Protein AF-A0AAU5WZ82-F1 (afdb_monomer_lite)

Foldseek 3Di:
DDACPPVLLCLLVVVDDDVSNVVNVVVCVVDPVSVVVSVVSNVVVVVVVVVDDDDDDPVVVVVVVVVPPDPDDDPPPPPPDPPPDDDDDPDDPPPDDDPPDDDDDDDDDDDDDDDDPDPPPPPDPPVVVVVVPVVVCVVVVPPVVPPPPPPDPPVVCLVVCCVVVVPDDPDDDDPDPDDDDDD

Secondary structure (DSSP, 8-state):
----THHHHHHHHT-S-HHHHHHHHHHHHH-HHHHHHHHHHHHHHHHHHHT---PPPHHHHHHHHHHHS---PPPP-----TT-------PPP--PPP------------------SSS-SSSSSSHHHHHHHHHHHHHHH--TTSS------HHHHHHHHHHHH------------------

Radius of gyration: 34.59 Å; chains: 1; bounding box: 106×54×77 Å

pLDDT: mean 71.93, std 20.06, range [39.41, 98.25]

Structure (mmCIF, N/CA/C/O backbone):
data_AF-A0AAU5WZ82-F1
#
_entry.id   AF-A0AAU5WZ82-F1
#
loop_
_atom_site.group_PDB
_atom_site.id
_atom_site.type_symbol
_atom_site.label_atom_id
_atom_site.label_alt_id
_atom_site.label_comp_id
_atom_site.label_asym_id
_atom_site.label_entity_id
_atom_site.label_seq_id
_atom_site.pdbx_PDB_ins_code
_atom_site.Cartn_x
_atom_site.Cartn_y
_atom_site.Cartn_z
_atom_site.occupancy
_atom_site.B_iso_or_equiv
_atom_site.auth_seq_id
_atom_site.auth_comp_id
_atom_site.auth_asym_id
_atom_site.auth_atom_id
_atom_site.pdbx_PDB_model_num
ATOM 1 N N . MET A 1 1 ? 20.098 0.363 -13.722 1.00 62.53 1 MET A N 1
ATOM 2 C CA . MET A 1 1 ? 18.626 0.329 -13.593 1.00 62.53 1 MET A CA 1
ATOM 3 C C . MET A 1 1 ? 18.315 0.494 -12.116 1.00 62.53 1 MET A C 1
ATOM 5 O O . MET A 1 1 ? 18.731 -0.357 -11.345 1.00 62.53 1 MET A O 1
ATOM 9 N N . SER A 1 2 ? 17.729 1.615 -11.702 1.00 85.94 2 SER A N 1
ATOM 10 C CA . SER A 1 2 ? 17.317 1.821 -10.308 1.00 85.94 2 SER A CA 1
ATOM 11 C C . SER A 1 2 ? 16.077 0.977 -9.992 1.00 85.94 2 SER A C 1
ATOM 13 O O . SER A 1 2 ? 15.200 0.826 -10.843 1.00 85.94 2 SER A O 1
ATOM 15 N N . HIS A 1 3 ? 16.022 0.410 -8.786 1.00 94.44 3 HIS A N 1
ATOM 16 C CA . HIS A 1 3 ? 14.851 -0.309 -8.277 1.00 94.44 3 HIS A CA 1
ATOM 17 C C . HIS A 1 3 ? 13.704 0.657 -7.939 1.00 94.44 3 HIS A C 1
ATOM 19 O O . HIS A 1 3 ? 13.922 1.858 -7.773 1.00 94.44 3 HIS A O 1
ATOM 25 N N . LEU A 1 4 ? 12.480 0.129 -7.828 1.00 92.94 4 LEU A N 1
ATOM 26 C CA . LEU A 1 4 ? 11.261 0.926 -7.623 1.00 92.94 4 LEU A CA 1
ATOM 27 C C . LEU A 1 4 ? 11.182 1.620 -6.250 1.00 92.94 4 LEU A C 1
ATOM 29 O O . LEU A 1 4 ? 10.545 2.669 -6.152 1.00 92.94 4 LEU A O 1
ATOM 33 N N . GLY A 1 5 ? 11.818 1.077 -5.206 1.00 91.62 5 GLY A N 1
ATOM 34 C CA . GLY A 1 5 ? 11.824 1.682 -3.868 1.00 91.62 5 GLY A CA 1
ATOM 35 C C . GLY A 1 5 ? 10.408 1.951 -3.338 1.00 91.62 5 GLY A C 1
ATOM 36 O O . GLY A 1 5 ? 9.559 1.064 -3.360 1.00 91.62 5 GLY A O 1
ATOM 37 N N . GLU A 1 6 ? 10.126 3.186 -2.912 1.00 91.19 6 GLU A N 1
ATOM 38 C CA . GLU A 1 6 ? 8.816 3.602 -2.371 1.00 91.19 6 GLU A CA 1
ATOM 39 C C . GLU A 1 6 ? 7.648 3.412 -3.356 1.00 91.19 6 GLU A C 1
ATOM 41 O O . GLU A 1 6 ? 6.530 3.095 -2.940 1.00 91.19 6 GLU A O 1
ATOM 46 N N . ARG A 1 7 ? 7.902 3.509 -4.671 1.00 94.94 7 ARG A N 1
ATOM 47 C CA . ARG A 1 7 ? 6.877 3.270 -5.705 1.00 94.94 7 ARG A CA 1
ATOM 48 C C . ARG A 1 7 ? 6.363 1.832 -5.693 1.00 94.94 7 ARG A C 1
ATOM 50 O O . ARG A 1 7 ? 5.250 1.580 -6.144 1.00 94.94 7 ARG A O 1
ATOM 57 N N . LEU A 1 8 ? 7.147 0.886 -5.171 1.00 96.94 8 LEU A N 1
ATOM 58 C CA . LEU A 1 8 ? 6.735 -0.509 -5.049 1.00 96.94 8 LEU A CA 1
ATOM 59 C C . LEU A 1 8 ? 5.607 -0.679 -4.025 1.00 96.94 8 LEU A C 1
ATOM 61 O O . LEU A 1 8 ? 4.649 -1.405 -4.282 1.00 96.94 8 LEU A O 1
ATOM 65 N N . THR A 1 9 ? 5.688 0.016 -2.890 1.00 97.00 9 THR A N 1
ATOM 66 C CA . THR A 1 9 ? 4.636 -0.009 -1.866 1.00 97.00 9 THR A CA 1
ATOM 67 C C . THR A 1 9 ? 3.357 0.624 -2.405 1.00 97.00 9 THR A C 1
ATOM 69 O O . THR A 1 9 ? 2.301 0.001 -2.339 1.00 97.00 9 THR A O 1
ATOM 72 N N . ALA A 1 10 ? 3.462 1.784 -3.064 1.00 97.00 10 ALA A N 1
ATOM 73 C CA . ALA A 1 10 ? 2.322 2.425 -3.722 1.00 97.00 10 ALA A CA 1
ATOM 74 C C . ALA A 1 10 ? 1.677 1.522 -4.795 1.00 97.00 10 ALA A C 1
ATOM 76 O O . ALA A 1 10 ? 0.451 1.476 -4.915 1.00 97.00 10 ALA A O 1
ATOM 77 N N . LEU A 1 11 ? 2.476 0.742 -5.538 1.00 97.44 11 LEU A N 1
ATOM 78 C CA . LEU A 1 11 ? 1.967 -0.256 -6.485 1.00 97.44 11 LEU A CA 1
ATOM 79 C C . LEU A 1 11 ? 1.172 -1.365 -5.780 1.00 97.44 11 LEU A C 1
ATOM 81 O O . LEU A 1 11 ? 0.116 -1.765 -6.265 1.00 97.44 11 LEU A O 1
ATOM 85 N N . VAL A 1 12 ? 1.675 -1.881 -4.654 1.00 97.62 12 VAL A N 1
ATOM 86 C CA . VAL A 1 12 ? 0.995 -2.918 -3.854 1.00 97.62 12 VAL A CA 1
ATOM 87 C C . VAL A 1 12 ? -0.280 -2.375 -3.201 1.00 97.62 12 VAL A C 1
ATOM 89 O O . VAL A 1 12 ? -1.248 -3.123 -3.003 1.00 97.62 12 VAL A O 1
ATOM 92 N N . ASP A 1 13 ? -0.305 -1.078 -2.903 1.00 96.00 13 ASP A N 1
ATOM 93 C CA . ASP A 1 13 ? -1.470 -0.395 -2.358 1.00 96.00 13 ASP A CA 1
ATOM 94 C C . ASP A 1 13 ? -2.523 0.003 -3.383 1.00 96.00 13 ASP A C 1
ATOM 96 O O . ASP A 1 13 ? -3.702 0.024 -3.041 1.00 96.00 13 ASP A O 1
ATOM 100 N N . GLY A 1 14 ? -2.140 0.091 -4.657 1.00 96.69 14 GLY A N 1
ATOM 101 C CA . GLY A 1 14 ? -3.034 0.488 -5.744 1.00 96.69 14 GLY A CA 1
ATOM 102 C C . GLY A 1 14 ? -3.100 2.003 -5.937 1.00 96.69 14 GLY A C 1
ATOM 103 O O . GLY A 1 14 ? -3.885 2.470 -6.756 1.00 96.69 14 GLY A O 1
ATOM 104 N N . GLU A 1 15 ? -2.234 2.743 -5.245 1.00 97.31 15 GLU A N 1
ATOM 105 C CA . GLU A 1 15 ? -2.190 4.209 -5.209 1.00 97.31 15 GLU A CA 1
ATOM 106 C C . GLU A 1 15 ? -1.453 4.819 -6.413 1.00 97.31 15 GLU A C 1
ATOM 108 O O . GLU A 1 15 ? -1.461 6.031 -6.610 1.00 97.31 15 GLU A O 1
ATOM 113 N N . LEU A 1 16 ? -0.813 3.993 -7.250 1.00 97.31 16 LEU A N 1
ATOM 114 C CA . LEU A 1 16 ? -0.223 4.469 -8.502 1.00 97.31 16 LEU A CA 1
ATOM 115 C C . LEU A 1 16 ? -1.300 4.762 -9.550 1.00 97.31 16 LEU A C 1
ATOM 117 O O . LEU A 1 16 ? -2.175 3.922 -9.802 1.00 97.31 16 LEU A O 1
ATOM 121 N N . GLY A 1 17 ? -1.158 5.904 -10.229 1.00 96.69 17 GLY A N 1
ATOM 122 C CA . GLY A 1 17 ? -1.910 6.234 -11.441 1.00 96.69 17 GLY A CA 1
ATOM 123 C C . GLY A 1 17 ? -1.619 5.265 -12.595 1.00 96.69 17 GLY A C 1
ATOM 124 O O . GLY A 1 17 ? -0.669 4.484 -12.538 1.00 96.69 17 GLY A O 1
ATOM 125 N N . HIS A 1 18 ? -2.436 5.309 -13.651 1.00 97.50 18 HIS A N 1
ATOM 126 C CA . HIS A 1 18 ? -2.412 4.317 -14.736 1.00 97.50 18 HIS A CA 1
ATOM 127 C C . HIS A 1 18 ? -1.038 4.201 -15.422 1.00 97.50 18 HIS A C 1
ATOM 129 O O . HIS A 1 18 ? -0.415 3.144 -15.368 1.00 97.50 18 HIS A O 1
ATOM 135 N N . ASP A 1 19 ? -0.495 5.307 -15.937 1.00 97.38 19 ASP A N 1
ATOM 136 C CA . ASP A 1 19 ? 0.783 5.288 -16.661 1.00 97.38 19 ASP A CA 1
ATOM 137 C C . ASP A 1 19 ? 1.971 4.867 -15.782 1.00 97.38 19 ASP A C 1
ATOM 139 O O . ASP A 1 19 ? 2.933 4.251 -16.243 1.00 97.38 19 ASP A O 1
ATOM 143 N N . GLU A 1 20 ? 1.953 5.240 -14.499 1.00 96.62 20 GLU A N 1
ATOM 144 C CA . GLU A 1 20 ? 3.017 4.865 -13.567 1.00 96.62 20 GLU A CA 1
ATOM 145 C C . GLU A 1 20 ? 2.931 3.390 -13.188 1.00 96.62 20 GLU A C 1
ATOM 147 O O . GLU A 1 20 ? 3.959 2.715 -13.106 1.00 96.62 20 GLU A O 1
ATOM 152 N N . ARG A 1 21 ? 1.710 2.876 -13.029 1.00 97.94 21 ARG A N 1
ATOM 153 C CA . ARG A 1 21 ? 1.451 1.458 -12.811 1.00 97.94 21 ARG A CA 1
ATOM 154 C C . ARG A 1 21 ? 1.976 0.627 -13.974 1.00 97.94 21 ARG A C 1
ATOM 156 O O . ARG A 1 21 ? 2.688 -0.340 -13.721 1.00 97.94 21 ARG A O 1
ATOM 163 N N . ASP A 1 22 ? 1.723 1.028 -15.215 1.00 98.00 22 ASP A N 1
ATOM 164 C CA . ASP A 1 22 ? 2.199 0.299 -16.395 1.00 98.00 22 ASP A CA 1
ATOM 165 C C . ASP A 1 22 ? 3.730 0.268 -16.468 1.00 98.00 22 ASP A C 1
ATOM 167 O O . ASP A 1 22 ? 4.331 -0.792 -16.666 1.00 98.00 22 ASP A O 1
ATOM 171 N N . ARG A 1 23 ? 4.389 1.403 -16.198 1.00 96.44 23 ARG A N 1
ATOM 172 C CA . ARG A 1 23 ? 5.858 1.463 -16.099 1.00 96.44 23 ARG A CA 1
ATOM 173 C C . ARG A 1 23 ? 6.402 0.576 -14.976 1.00 96.44 23 ARG A C 1
ATOM 175 O O . ARG A 1 23 ? 7.416 -0.097 -15.163 1.00 96.44 23 ARG A O 1
ATOM 182 N N . ALA A 1 24 ? 5.746 0.559 -13.817 1.00 96.94 24 ALA A N 1
ATOM 183 C CA . ALA A 1 24 ? 6.156 -0.272 -12.689 1.00 96.94 24 ALA A CA 1
ATOM 184 C C . ALA A 1 24 ? 5.965 -1.769 -12.985 1.00 96.94 24 ALA A C 1
ATOM 186 O O . ALA A 1 24 ? 6.847 -2.571 -12.682 1.00 96.94 24 ALA A O 1
ATOM 187 N N . LEU A 1 25 ? 4.864 -2.151 -13.638 1.00 97.00 25 LEU A N 1
ATOM 188 C CA . LEU A 1 25 ? 4.611 -3.525 -14.076 1.00 97.00 25 LEU A CA 1
ATOM 189 C C . LEU A 1 25 ? 5.629 -3.985 -15.126 1.00 97.00 25 LEU A C 1
ATOM 191 O O . LEU A 1 25 ? 6.159 -5.091 -15.009 1.00 97.00 25 LEU A O 1
ATOM 195 N N . ALA A 1 26 ? 5.979 -3.129 -16.090 1.00 97.25 26 ALA A N 1
ATOM 196 C CA . ALA A 1 26 ? 7.043 -3.411 -17.052 1.00 97.25 26 ALA A CA 1
ATOM 197 C C . ALA A 1 26 ? 8.398 -3.639 -16.355 1.00 97.25 26 ALA A C 1
ATOM 199 O O . ALA A 1 26 ? 9.134 -4.562 -16.703 1.00 97.25 26 ALA A O 1
ATOM 200 N N . HIS A 1 27 ? 8.711 -2.860 -15.313 1.00 97.25 27 HIS A N 1
ATOM 201 C CA . HIS A 1 27 ? 9.912 -3.081 -14.507 1.00 97.25 27 HIS A CA 1
ATOM 202 C C . HIS A 1 27 ? 9.871 -4.416 -13.743 1.00 97.25 27 HIS A C 1
ATOM 204 O O . HIS A 1 27 ? 10.866 -5.136 -13.730 1.00 97.25 27 HIS A O 1
ATOM 210 N N . LEU A 1 28 ? 8.732 -4.792 -13.146 1.00 97.38 28 LEU A N 1
ATOM 211 C CA . LEU A 1 28 ? 8.571 -6.085 -12.459 1.00 97.38 28 LEU A CA 1
ATOM 212 C C . LEU A 1 28 ? 8.719 -7.291 -13.395 1.00 97.38 28 LEU A C 1
ATOM 214 O O . LEU A 1 28 ? 9.151 -8.366 -12.965 1.00 97.38 28 LEU A O 1
ATOM 218 N N . ALA A 1 29 ? 8.375 -7.130 -14.673 1.00 97.38 29 ALA A N 1
ATOM 219 C CA . ALA A 1 29 ? 8.613 -8.157 -15.680 1.00 97.38 29 ALA A CA 1
ATOM 220 C C . ALA A 1 29 ? 10.118 -8.377 -15.927 1.00 97.38 29 ALA A C 1
ATOM 222 O O . ALA A 1 29 ? 10.532 -9.513 -16.146 1.00 97.38 29 ALA A O 1
ATOM 223 N N . ALA A 1 30 ? 10.932 -7.322 -15.818 1.00 97.06 30 ALA A N 1
ATOM 224 C CA . ALA A 1 30 ? 12.369 -7.355 -16.096 1.00 97.06 30 ALA A CA 1
ATOM 225 C C . ALA A 1 30 ? 13.276 -7.503 -14.854 1.00 97.06 30 ALA A C 1
ATOM 227 O O . ALA A 1 30 ? 14.465 -7.775 -15.011 1.00 97.06 30 ALA A O 1
ATOM 228 N N . CYS A 1 31 ? 12.766 -7.301 -13.633 1.00 97.75 31 CYS A N 1
ATOM 229 C CA . CYS A 1 31 ? 13.568 -7.289 -12.406 1.00 97.75 31 CYS A CA 1
ATOM 230 C C . CYS A 1 31 ? 13.055 -8.277 -11.345 1.00 97.75 31 CYS A C 1
ATOM 232 O O . CYS A 1 31 ? 12.027 -8.041 -10.705 1.00 97.75 31 CYS A O 1
ATOM 234 N N . ASP A 1 32 ? 13.823 -9.341 -11.092 1.00 97.75 32 ASP A N 1
ATOM 235 C CA . ASP A 1 32 ? 13.470 -10.376 -10.109 1.00 97.75 32 ASP A CA 1
ATOM 236 C C . ASP A 1 32 ? 13.534 -9.886 -8.654 1.00 97.75 32 ASP A C 1
ATOM 238 O O . ASP A 1 32 ? 12.733 -10.319 -7.827 1.00 97.75 32 ASP A O 1
ATOM 242 N N . LEU A 1 33 ? 14.430 -8.944 -8.335 1.00 96.56 33 LEU A N 1
ATOM 243 C CA . LEU A 1 33 ? 14.528 -8.367 -6.988 1.00 96.56 33 LEU A CA 1
ATOM 244 C C . LEU A 1 33 ? 13.249 -7.608 -6.618 1.00 96.56 33 LEU A C 1
ATOM 246 O O . LEU A 1 33 ? 12.627 -7.902 -5.599 1.00 96.56 33 LEU A O 1
ATOM 250 N N . CYS A 1 34 ? 12.790 -6.703 -7.488 1.00 97.62 34 CYS A N 1
ATOM 251 C CA . CYS A 1 34 ? 11.541 -5.979 -7.251 1.00 97.62 34 CYS A CA 1
ATOM 252 C C . CYS A 1 34 ? 10.318 -6.906 -7.268 1.00 97.62 34 CYS A C 1
ATOM 254 O O . CYS A 1 34 ? 9.335 -6.631 -6.582 1.00 97.62 34 CYS A O 1
ATOM 256 N N . ARG A 1 35 ? 10.365 -8.020 -8.013 1.00 97.62 35 ARG A N 1
ATOM 257 C CA . ARG A 1 35 ? 9.313 -9.044 -7.979 1.00 97.62 35 ARG A CA 1
ATOM 258 C C . ARG A 1 35 ? 9.251 -9.742 -6.623 1.00 97.62 35 ARG A C 1
ATOM 260 O O . ARG A 1 35 ? 8.177 -9.804 -6.032 1.00 97.62 35 ARG A O 1
ATOM 267 N N . ALA A 1 36 ? 10.393 -10.196 -6.110 1.00 97.88 36 ALA A N 1
ATOM 268 C CA . ALA A 1 36 ? 10.479 -10.833 -4.800 1.00 97.88 36 ALA A CA 1
ATOM 269 C C . ALA A 1 36 ? 10.002 -9.894 -3.678 1.00 97.88 36 ALA A C 1
ATOM 271 O O . ALA A 1 36 ? 9.229 -10.302 -2.808 1.00 97.88 36 ALA A O 1
ATOM 272 N N . GLU A 1 37 ? 10.396 -8.620 -3.729 1.00 97.50 37 GLU A N 1
ATOM 273 C CA . GLU A 1 37 ? 9.926 -7.593 -2.793 1.00 97.50 37 GLU A CA 1
ATOM 274 C C . GLU A 1 37 ? 8.408 -7.363 -2.900 1.00 97.50 37 GLU A C 1
ATOM 276 O O . GLU A 1 37 ? 7.715 -7.342 -1.879 1.00 97.50 37 GLU A O 1
ATOM 281 N N . ALA A 1 38 ? 7.858 -7.255 -4.118 1.00 97.94 38 ALA A N 1
ATOM 282 C CA . ALA A 1 38 ? 6.418 -7.093 -4.331 1.00 97.94 38 ALA A CA 1
ATOM 283 C C . ALA A 1 38 ? 5.624 -8.266 -3.745 1.00 97.94 38 ALA A C 1
ATOM 285 O O . ALA A 1 38 ? 4.578 -8.073 -3.123 1.00 97.94 38 ALA A O 1
ATOM 286 N N . ASP A 1 39 ? 6.117 -9.489 -3.924 1.00 98.25 39 ASP A N 1
ATOM 287 C CA . ASP A 1 39 ? 5.458 -10.692 -3.427 1.00 98.25 39 ASP A CA 1
ATOM 288 C C . ASP A 1 39 ? 5.507 -10.779 -1.898 1.00 98.25 39 ASP A C 1
ATOM 290 O O . ASP A 1 39 ? 4.499 -11.139 -1.276 1.00 98.25 39 ASP A O 1
ATOM 294 N N . ALA A 1 40 ? 6.616 -10.356 -1.281 1.00 97.88 40 ALA A N 1
ATOM 295 C CA . ALA A 1 40 ? 6.729 -10.219 0.169 1.00 97.88 40 ALA A CA 1
ATOM 296 C C . ALA A 1 40 ? 5.723 -9.194 0.726 1.00 97.88 40 ALA A C 1
ATOM 298 O O . ALA A 1 40 ? 4.992 -9.495 1.676 1.00 97.88 40 ALA A O 1
ATOM 299 N N . LEU A 1 41 ? 5.613 -8.019 0.098 1.00 97.75 41 LEU A N 1
ATOM 300 C CA . LEU A 1 41 ? 4.658 -6.977 0.488 1.00 97.75 41 LEU A CA 1
ATOM 301 C C . LEU A 1 41 ? 3.202 -7.436 0.318 1.00 97.75 41 LEU A C 1
ATOM 303 O O . LEU A 1 41 ? 2.382 -7.260 1.220 1.00 97.75 41 LEU A O 1
ATOM 307 N N . ARG A 1 42 ? 2.868 -8.102 -0.794 1.00 97.75 42 ARG A N 1
ATOM 308 C CA . ARG A 1 42 ? 1.527 -8.674 -1.016 1.00 97.75 42 ARG A CA 1
ATOM 309 C C . ARG A 1 42 ? 1.194 -9.756 0.007 1.00 97.75 42 ARG A C 1
ATOM 311 O O . ARG A 1 42 ? 0.056 -9.826 0.469 1.00 97.75 42 ARG A O 1
ATOM 318 N N . ALA A 1 43 ? 2.157 -10.603 0.373 1.00 98.06 43 ALA A N 1
ATOM 319 C CA . ALA A 1 43 ? 1.970 -11.608 1.414 1.00 98.06 43 ALA A CA 1
ATOM 320 C C . ALA A 1 43 ? 1.705 -10.965 2.781 1.00 98.06 43 ALA A C 1
ATOM 322 O O . ALA A 1 43 ? 0.791 -11.396 3.486 1.00 98.06 43 ALA A O 1
ATOM 323 N N . LEU A 1 44 ? 2.443 -9.906 3.126 1.00 97.44 44 LEU A N 1
ATOM 324 C CA . LEU A 1 44 ? 2.199 -9.127 4.337 1.00 97.44 44 LEU A CA 1
ATOM 325 C C . LEU A 1 44 ? 0.800 -8.497 4.323 1.00 97.44 44 LEU A C 1
ATOM 327 O O . LEU A 1 44 ? 0.039 -8.690 5.268 1.00 97.44 44 LEU A O 1
ATOM 331 N N . LYS A 1 45 ? 0.416 -7.834 3.227 1.00 96.38 45 LYS A N 1
ATOM 332 C CA . LYS A 1 45 ? -0.916 -7.235 3.064 1.00 96.38 45 LYS A CA 1
ATOM 333 C C . LYS A 1 45 ? -2.038 -8.262 3.222 1.00 96.38 45 LYS A C 1
ATOM 335 O O . LYS A 1 45 ? -3.024 -7.989 3.902 1.00 96.38 45 LYS A O 1
ATOM 340 N N . ARG A 1 46 ? -1.882 -9.466 2.655 1.00 96.69 46 ARG A N 1
ATOM 341 C CA . ARG A 1 46 ? -2.839 -10.572 2.841 1.00 96.69 46 ARG A CA 1
ATOM 342 C C . ARG A 1 46 ? -2.937 -11.013 4.300 1.00 96.69 46 ARG A C 1
ATOM 344 O O . ARG A 1 46 ? -4.046 -11.196 4.784 1.00 96.69 46 ARG A O 1
ATOM 351 N N . ARG A 1 47 ? -1.809 -11.153 5.005 1.00 97.06 47 ARG A N 1
ATOM 352 C CA . ARG A 1 47 ? -1.802 -11.505 6.437 1.00 97.06 47 ARG A CA 1
ATOM 353 C C . ARG A 1 47 ? -2.506 -10.449 7.279 1.00 97.06 47 ARG A C 1
ATOM 355 O O . ARG A 1 47 ? -3.310 -10.812 8.123 1.00 97.06 47 ARG A O 1
ATOM 362 N N . LEU A 1 48 ? -2.242 -9.169 7.015 1.00 95.00 48 LEU A N 1
ATOM 363 C CA . LEU A 1 48 ? -2.891 -8.074 7.733 1.00 95.00 48 LEU A CA 1
ATOM 364 C C . LEU A 1 48 ? -4.406 -8.086 7.520 1.00 95.00 48 LEU A C 1
ATOM 366 O O . LEU A 1 48 ? -5.155 -8.011 8.485 1.00 95.00 48 LEU A O 1
ATOM 370 N N . ARG A 1 49 ? -4.856 -8.274 6.274 1.00 94.00 49 ARG A N 1
ATOM 371 C CA . ARG A 1 49 ? -6.287 -8.415 5.962 1.00 94.00 49 ARG A CA 1
ATOM 372 C C . ARG A 1 49 ? -6.921 -9.646 6.609 1.00 94.00 49 ARG A C 1
ATOM 374 O O . ARG A 1 49 ? -8.080 -9.595 6.99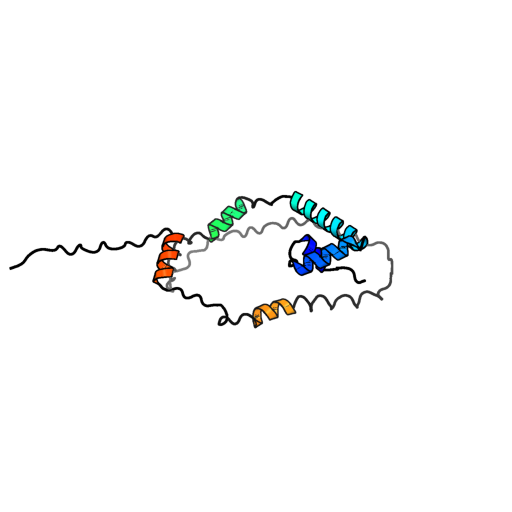6 1.00 94.00 49 ARG A O 1
ATOM 381 N N . ALA A 1 50 ? -6.173 -10.737 6.747 1.00 94.94 50 ALA A N 1
ATOM 382 C CA . ALA A 1 50 ? -6.664 -11.958 7.377 1.00 94.94 50 ALA A CA 1
ATOM 383 C C . ALA A 1 50 ? -6.872 -11.831 8.896 1.00 94.94 50 ALA A C 1
ATOM 385 O O . ALA A 1 50 ? -7.573 -12.661 9.465 1.00 94.94 50 ALA A O 1
ATOM 386 N N . MET A 1 51 ? -6.302 -10.814 9.555 1.00 94.38 51 MET A N 1
ATOM 387 C CA . MET A 1 51 ? -6.571 -10.560 10.979 1.00 94.38 51 MET A CA 1
ATOM 388 C C . MET A 1 51 ? -8.019 -10.111 11.233 1.00 94.38 51 MET A C 1
ATOM 390 O O . MET A 1 51 ? -8.475 -10.186 12.371 1.00 94.38 51 MET A O 1
ATOM 394 N N . GLY A 1 52 ? -8.744 -9.713 10.182 1.00 87.69 52 GLY A N 1
ATOM 395 C CA . GLY A 1 52 ? -10.132 -9.281 10.264 1.00 87.69 52 GLY A CA 1
ATOM 396 C C . GLY A 1 52 ? -10.295 -7.897 10.886 1.00 87.69 52 GLY A C 1
AT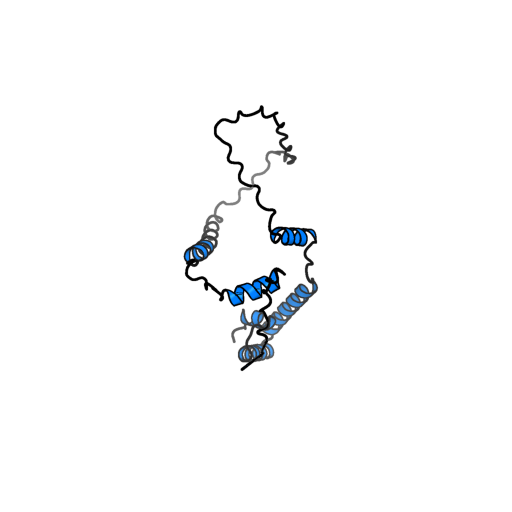OM 397 O O . GLY A 1 52 ? -9.328 -7.249 11.295 1.00 87.69 52 GLY A O 1
ATOM 398 N N . ASP A 1 53 ? -11.545 -7.451 10.942 1.00 84.69 53 ASP A N 1
ATOM 399 C CA . ASP A 1 53 ? -11.899 -6.178 11.555 1.00 84.69 53 ASP A CA 1
ATOM 400 C C . ASP A 1 53 ? -12.042 -6.335 13.071 1.00 84.69 53 ASP A C 1
ATOM 402 O O . ASP A 1 53 ? -12.618 -7.303 13.576 1.00 84.69 53 ASP A O 1
ATOM 406 N N . ALA A 1 54 ? -11.543 -5.353 13.817 1.00 83.19 54 ALA A N 1
ATOM 407 C CA . ALA A 1 54 ? -11.807 -5.267 15.244 1.00 83.19 54 ALA A CA 1
ATOM 408 C C . ALA A 1 54 ? -13.211 -4.683 15.463 1.00 83.19 54 ALA A C 1
ATOM 410 O O . ALA A 1 54 ? -13.460 -3.521 15.140 1.00 83.19 54 ALA A O 1
ATOM 411 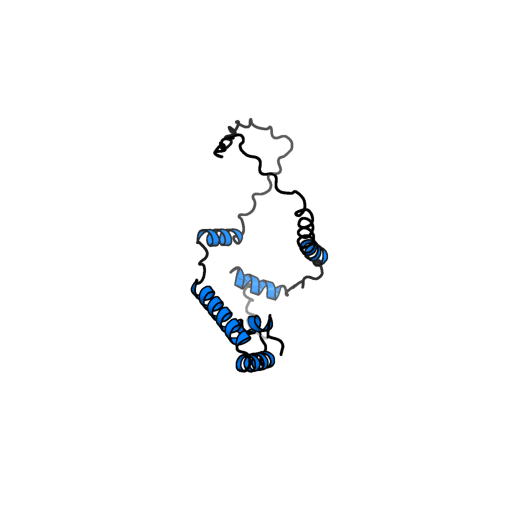N N . VAL A 1 55 ? -14.122 -5.466 16.046 1.00 83.94 55 VAL A N 1
ATOM 412 C CA . VAL A 1 55 ? -15.437 -4.956 16.461 1.00 83.94 55 VAL A CA 1
ATOM 413 C C . VAL A 1 55 ? -15.252 -4.080 17.709 1.00 83.94 55 VAL A C 1
ATOM 415 O O . VAL A 1 55 ? -14.676 -4.550 18.698 1.00 83.94 55 VAL A O 1
ATOM 418 N N . PRO A 1 56 ? -15.706 -2.811 17.706 1.00 85.94 56 PRO A N 1
ATOM 419 C CA . PRO A 1 56 ? -15.627 -1.965 18.889 1.00 85.94 56 PRO A CA 1
ATOM 420 C C . PRO A 1 56 ? -16.471 -2.564 20.018 1.00 85.94 56 PRO A C 1
ATOM 422 O O . PRO A 1 56 ? -17.609 -2.975 19.811 1.00 85.94 56 PRO A O 1
ATOM 425 N N . GLY A 1 57 ? -15.921 -2.610 21.233 1.00 91.25 57 GLY A N 1
ATOM 426 C CA . GLY A 1 57 ? -16.646 -3.148 22.384 1.00 91.25 57 GLY A CA 1
ATOM 427 C C . GLY A 1 57 ? -17.878 -2.307 22.732 1.00 91.25 57 GLY A C 1
ATOM 428 O O . GLY A 1 57 ? -17.828 -1.079 22.688 1.00 91.25 57 GLY A O 1
ATOM 429 N N . GLU A 1 58 ? -18.957 -2.953 23.171 1.00 92.88 58 GLU A N 1
ATOM 430 C CA . GLU A 1 58 ? -20.235 -2.305 23.518 1.00 92.88 58 GLU A CA 1
ATOM 431 C C . GLU A 1 58 ? -20.075 -1.132 24.497 1.00 92.88 58 GLU A C 1
ATOM 433 O O . GLU A 1 58 ? -20.731 -0.103 24.372 1.00 92.88 58 GLU A O 1
ATOM 438 N N . ARG A 1 59 ? -19.134 -1.232 25.446 1.00 92.75 59 ARG A N 1
ATOM 439 C CA . ARG A 1 59 ? -18.847 -0.155 26.410 1.00 92.75 59 ARG A CA 1
ATOM 440 C C . ARG A 1 59 ? -18.244 1.088 25.757 1.00 92.75 59 ARG A C 1
ATOM 442 O O . ARG A 1 59 ? -18.451 2.187 26.264 1.00 92.75 59 ARG A O 1
ATOM 449 N N . LEU A 1 60 ? -17.461 0.921 24.689 1.00 93.06 60 LEU A N 1
ATOM 450 C CA . LEU A 1 60 ? -16.934 2.043 23.913 1.00 93.06 60 LEU A CA 1
ATOM 451 C C . LEU A 1 60 ? -18.076 2.725 23.156 1.00 93.06 60 LEU A C 1
ATOM 453 O O . LEU A 1 60 ? -18.191 3.944 23.232 1.00 93.06 60 LEU A O 1
ATOM 457 N N . LEU A 1 61 ? -18.947 1.942 22.512 1.00 93.69 61 LEU A N 1
ATOM 458 C CA . LEU A 1 61 ? -20.120 2.457 21.801 1.00 93.69 61 LEU A CA 1
ATOM 459 C C . LEU A 1 61 ? -21.070 3.211 22.740 1.00 93.69 61 LEU A C 1
ATOM 461 O O . LEU A 1 61 ? -21.411 4.355 22.459 1.00 93.69 61 LEU A O 1
ATOM 465 N N . ALA A 1 62 ? -21.399 2.636 23.899 1.00 92.00 62 ALA A N 1
ATOM 466 C CA . ALA A 1 62 ? -22.265 3.274 24.890 1.00 92.00 62 ALA A CA 1
ATOM 467 C C . ALA A 1 62 ? -21.689 4.603 25.411 1.00 92.00 62 ALA A C 1
ATOM 469 O O . ALA A 1 62 ? -22.416 5.573 25.603 1.00 92.00 62 ALA A O 1
ATOM 470 N N . ARG A 1 63 ? -20.366 4.676 25.618 1.00 92.88 63 ARG A N 1
ATOM 471 C CA . ARG A 1 63 ? -19.700 5.928 26.016 1.00 92.88 63 ARG A CA 1
ATOM 472 C C . ARG A 1 63 ? -19.728 6.975 24.909 1.00 92.88 63 ARG A C 1
ATOM 474 O O . ARG A 1 63 ? -19.922 8.142 25.216 1.00 92.88 63 ARG A O 1
ATOM 481 N N . LEU A 1 64 ? -19.512 6.569 23.657 1.00 92.75 64 LEU A N 1
ATOM 482 C CA . LEU A 1 64 ? -19.580 7.470 22.505 1.00 92.75 64 LEU A CA 1
ATOM 483 C C . LEU A 1 64 ? -20.992 8.040 22.331 1.00 92.75 64 LEU A C 1
ATOM 485 O O . LEU A 1 64 ? -21.130 9.243 22.147 1.00 92.75 64 LEU A O 1
ATOM 489 N N . GLN A 1 65 ? -22.025 7.206 22.471 1.00 92.31 65 GLN A N 1
ATOM 490 C CA . GLN A 1 65 ? -23.428 7.632 22.424 1.00 92.31 65 GLN A CA 1
ATOM 491 C C . GLN A 1 65 ? -23.761 8.619 23.548 1.00 92.31 65 GLN A C 1
ATOM 493 O O . GLN A 1 65 ? -24.307 9.685 23.287 1.00 92.31 65 GLN A O 1
ATOM 498 N N . ALA A 1 66 ? -23.328 8.334 24.778 1.00 89.31 66 ALA A N 1
ATOM 499 C CA . ALA A 1 66 ? -23.554 9.220 25.918 1.00 89.31 66 ALA A CA 1
ATOM 500 C C . ALA A 1 66 ? -22.866 10.598 25.800 1.00 89.31 66 ALA A C 1
ATOM 502 O O . ALA A 1 66 ? -23.228 11.509 26.535 1.00 89.31 66 ALA A O 1
ATOM 503 N N . MET A 1 67 ? -21.873 10.769 24.916 1.00 88.44 67 MET A N 1
ATOM 504 C CA . MET A 1 67 ? -21.282 12.090 24.640 1.00 88.44 67 MET A CA 1
ATOM 505 C C . MET A 1 67 ? -22.108 12.930 23.658 1.00 88.44 67 MET A C 1
ATOM 507 O O . MET A 1 67 ? -21.934 14.144 23.630 1.00 88.44 67 MET A O 1
ATOM 511 N N . GLY A 1 68 ? -22.936 12.292 22.826 1.00 83.50 68 GLY A N 1
ATOM 512 C CA . GLY A 1 68 ? -23.784 12.963 21.839 1.00 83.50 68 GLY A CA 1
ATOM 513 C C . GLY A 1 68 ? -25.167 13.338 22.367 1.00 83.50 68 GLY A C 1
ATOM 514 O O . GLY A 1 68 ? -25.825 14.184 21.769 1.00 83.50 68 GLY A O 1
ATOM 515 N N . GLU A 1 69 ? -25.596 12.738 23.481 1.00 80.62 69 GLU A N 1
ATOM 516 C CA . GLU A 1 69 ? -26.849 13.102 24.140 1.00 80.62 69 GLU A CA 1
ATOM 517 C C . GLU A 1 69 ? -26.779 14.554 24.642 1.00 80.62 69 GLU A C 1
ATOM 519 O O . GLU A 1 69 ? -25.811 14.916 25.328 1.00 80.62 69 GLU A O 1
ATOM 524 N N . PRO A 1 70 ? -27.773 15.406 24.322 1.00 70.12 70 PRO A N 1
ATOM 525 C CA . PRO A 1 70 ? -27.870 16.724 24.924 1.00 70.12 70 PRO A CA 1
ATOM 526 C C . PRO A 1 70 ? -27.958 16.530 26.436 1.00 70.12 70 PRO A C 1
ATOM 528 O O . PRO A 1 70 ? -28.906 15.938 26.948 1.00 70.12 70 PRO A O 1
ATOM 531 N N . GLY A 1 71 ? -26.921 16.978 27.147 1.00 68.38 71 GLY A N 1
ATOM 532 C CA . GLY A 1 71 ? -26.900 16.896 28.600 1.00 68.38 71 GLY A CA 1
ATOM 533 C C . GLY A 1 71 ? -28.162 17.529 29.178 1.00 68.38 71 GLY A C 1
ATOM 534 O O . GLY A 1 71 ? -28.636 18.542 28.655 1.00 68.38 71 GLY A O 1
ATOM 535 N N . ASP A 1 72 ? -28.687 16.930 30.250 1.00 73.25 72 ASP A N 1
ATOM 536 C CA . ASP A 1 72 ? -29.815 17.486 30.994 1.00 73.25 72 ASP A CA 1
ATOM 537 C C . ASP A 1 72 ? -29.607 18.992 31.220 1.00 73.25 72 ASP A C 1
ATOM 539 O O . ASP A 1 72 ? -28.464 19.410 31.469 1.00 73.25 72 ASP A O 1
ATOM 543 N N . PRO A 1 73 ? -30.676 19.813 31.153 1.00 74.75 73 PRO A N 1
ATOM 544 C CA . PRO A 1 73 ? -30.569 21.241 31.386 1.00 74.75 73 PRO A CA 1
ATOM 545 C C . PRO A 1 73 ? -29.767 21.477 32.662 1.00 74.75 73 PRO A C 1
ATOM 547 O O . PRO A 1 73 ? -30.159 21.033 33.746 1.00 74.75 73 PRO A O 1
ATOM 550 N N . LEU A 1 74 ? -28.614 22.140 32.516 1.00 69.69 74 LEU A N 1
ATOM 551 C CA . LEU A 1 74 ? -27.761 22.478 33.647 1.00 69.69 74 LEU A CA 1
ATOM 552 C C . LEU A 1 74 ? -28.648 23.166 34.690 1.00 69.69 74 LEU A C 1
ATOM 554 O O . LEU A 1 74 ? -29.304 24.159 34.352 1.00 69.69 74 LEU A O 1
ATOM 558 N N . PRO A 1 75 ? -28.708 22.658 35.936 1.00 74.50 75 PRO A N 1
ATOM 559 C CA . PRO A 1 75 ? -29.502 23.306 36.961 1.00 74.50 75 PRO A CA 1
ATOM 560 C C . PRO A 1 75 ? -29.031 24.760 37.074 1.00 74.50 75 PRO A C 1
ATOM 562 O O . PRO A 1 75 ? -27.821 25.015 36.992 1.00 74.50 75 PRO A O 1
ATOM 565 N N . PRO A 1 76 ? -29.959 25.722 37.227 1.00 76.19 76 PRO A N 1
ATOM 566 C CA . PRO A 1 76 ? -29.603 27.128 37.274 1.00 76.19 76 PRO A CA 1
ATOM 567 C C . PRO A 1 76 ? -28.517 27.332 38.336 1.00 76.19 76 PRO A C 1
ATOM 569 O O . PRO A 1 76 ? -28.616 26.751 39.425 1.00 76.19 76 PRO A O 1
ATOM 572 N N . PRO A 1 77 ? -27.467 28.125 38.050 1.00 69.56 77 PRO A N 1
ATOM 573 C CA . PRO A 1 77 ? -26.417 28.374 39.019 1.00 69.56 77 PRO A CA 1
ATOM 574 C C . PRO A 1 77 ? -27.058 28.967 40.271 1.00 69.56 77 PRO A C 1
ATOM 576 O O . PRO A 1 77 ? -27.552 30.096 40.260 1.00 69.56 77 PRO A O 1
ATOM 579 N N . VAL A 1 78 ? -27.066 28.193 41.358 1.00 68.69 78 VAL A N 1
ATOM 580 C CA . VAL A 1 78 ? -27.506 28.675 42.664 1.00 68.69 78 VAL A CA 1
ATOM 581 C C . VAL A 1 78 ? -26.520 29.748 43.106 1.00 68.69 78 VAL A C 1
ATOM 583 O O . VAL A 1 78 ? -25.440 29.475 43.632 1.00 68.69 78 VAL A O 1
ATOM 586 N N . ARG A 1 79 ? -26.865 31.006 42.835 1.00 65.00 79 ARG A N 1
ATOM 587 C CA . ARG A 1 79 ? -26.113 32.159 43.312 1.00 65.00 79 ARG A CA 1
ATOM 588 C C . ARG A 1 79 ? -26.270 32.173 44.830 1.00 65.00 79 ARG A C 1
ATOM 590 O O . ARG A 1 79 ? -27.290 32.610 45.350 1.00 65.00 79 ARG A O 1
ATOM 597 N N . ARG A 1 80 ? -25.285 31.620 45.543 1.00 62.91 80 ARG A N 1
ATOM 598 C CA . ARG A 1 80 ? -25.197 31.724 47.004 1.00 62.91 80 ARG A CA 1
ATOM 599 C C . ARG A 1 80 ? -25.141 33.211 47.341 1.00 62.91 80 ARG A C 1
ATOM 601 O O . ARG A 1 80 ? -24.154 33.878 47.032 1.00 62.91 80 ARG A O 1
ATOM 608 N N . LEU A 1 81 ? -26.217 33.725 47.925 1.00 64.69 81 LEU A N 1
ATOM 609 C CA . LEU A 1 81 ? -26.233 35.055 48.514 1.00 64.69 81 LEU A CA 1
ATOM 610 C C . LEU A 1 81 ? -25.186 35.097 49.646 1.00 64.69 81 LEU A C 1
ATOM 612 O O . LEU A 1 81 ? -25.062 34.119 50.392 1.00 64.69 81 LEU A O 1
ATOM 616 N N . PRO A 1 82 ? -24.407 36.184 49.780 1.00 51.44 82 PRO A N 1
ATOM 617 C CA . PRO A 1 82 ? -23.480 36.338 50.893 1.00 51.44 82 PRO A CA 1
ATOM 618 C C . PRO A 1 82 ? -24.285 36.414 52.195 1.00 51.44 82 PRO A C 1
ATOM 620 O O . PRO A 1 82 ? -24.996 37.389 52.416 1.00 51.44 82 PRO A O 1
ATOM 623 N N . GLY A 1 83 ? -24.205 35.383 53.037 1.00 58.69 83 GLY A N 1
ATOM 624 C CA . GLY A 1 83 ? -24.864 35.386 54.348 1.00 58.69 83 GLY A CA 1
ATOM 625 C C . GLY A 1 83 ? -25.403 34.041 54.825 1.00 58.69 83 GLY A C 1
ATOM 626 O O . GLY A 1 83 ? -25.631 33.896 56.021 1.00 58.69 83 GLY A O 1
ATOM 627 N N . GLU A 1 84 ? -25.552 33.043 53.948 1.00 51.34 84 GLU A N 1
ATOM 628 C CA . GLU A 1 84 ? -26.039 31.730 54.385 1.00 51.34 84 GLU A CA 1
ATOM 629 C C . GLU A 1 84 ? -24.933 30.981 55.145 1.00 51.34 84 GLU A C 1
ATOM 631 O O . GLU A 1 84 ? -23.878 30.626 54.602 1.00 51.34 84 GLU A O 1
ATOM 636 N N . SER A 1 85 ? -25.163 30.784 56.437 1.00 54.72 85 SER A N 1
ATOM 637 C CA . SER A 1 85 ? -24.243 30.156 57.371 1.00 54.72 85 SER A CA 1
ATOM 638 C C . SER A 1 85 ? -23.932 28.714 56.967 1.00 54.72 85 SER A C 1
ATOM 640 O O . SER A 1 85 ? -24.791 27.882 56.679 1.00 54.72 85 SER A O 1
ATOM 642 N N . ARG A 1 86 ? -22.632 28.419 56.954 1.00 53.03 86 ARG A N 1
ATOM 643 C CA . ARG A 1 86 ? -22.048 27.100 56.724 1.00 53.03 86 ARG A CA 1
ATOM 644 C C . ARG A 1 86 ? -22.567 26.131 57.792 1.00 53.03 86 ARG A C 1
ATOM 646 O O . ARG A 1 86 ? -22.074 26.143 58.917 1.00 53.03 86 ARG A O 1
ATOM 653 N N . GLY A 1 87 ? -23.540 25.289 57.448 1.00 55.03 87 GLY A N 1
ATOM 654 C CA . GLY A 1 87 ? -23.875 24.120 58.264 1.00 55.03 87 GLY A CA 1
ATOM 655 C C . GLY A 1 87 ? -22.621 23.256 58.479 1.00 55.03 87 GLY A C 1
ATOM 656 O O . GLY A 1 87 ? -21.750 23.224 57.598 1.00 55.03 87 GLY A O 1
ATOM 657 N N . PRO A 1 88 ? -22.470 22.592 59.638 1.00 49.88 88 PRO A N 1
ATOM 658 C CA . PRO A 1 88 ? -21.266 21.833 59.941 1.00 49.88 88 PRO A CA 1
ATOM 659 C C . PRO A 1 88 ? -21.082 20.740 58.890 1.00 49.88 88 PRO A C 1
ATOM 661 O O . PRO A 1 88 ? -21.923 19.857 58.727 1.00 49.88 88 PRO A O 1
ATOM 664 N N . SER A 1 89 ? -19.969 20.801 58.157 1.00 5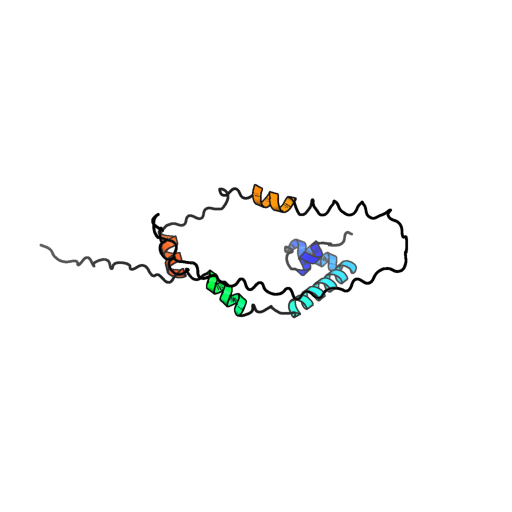2.34 89 SER A N 1
ATOM 665 C CA . SER A 1 89 ? -19.550 19.695 57.310 1.00 52.34 89 SER A CA 1
ATOM 666 C C . SER A 1 89 ? -19.245 18.516 58.226 1.00 52.34 89 SER A C 1
ATOM 668 O O . SER A 1 89 ? -18.186 18.478 58.856 1.00 52.34 89 SER A O 1
ATOM 670 N N . ALA A 1 90 ? -20.175 17.568 58.321 1.00 52.09 90 ALA A N 1
ATOM 671 C CA . ALA A 1 90 ? -19.887 16.253 58.862 1.00 52.09 90 ALA A CA 1
ATOM 672 C C . ALA A 1 90 ? -18.689 15.695 58.081 1.00 52.09 90 ALA A C 1
ATOM 674 O O . ALA A 1 90 ? -18.731 15.556 56.855 1.00 52.09 90 ALA A O 1
ATOM 675 N N . GLY A 1 91 ? -17.577 15.493 58.789 1.00 47.03 91 GLY A N 1
ATOM 676 C CA . GLY A 1 91 ? -16.316 15.069 58.207 1.00 47.03 91 GLY A CA 1
ATOM 677 C C . GLY A 1 91 ? -16.492 13.769 57.432 1.00 47.03 91 GLY A C 1
ATOM 678 O O . GLY A 1 91 ? -16.849 12.739 57.997 1.00 47.03 91 GLY A O 1
ATOM 679 N N . ARG A 1 92 ? -16.213 13.801 56.128 1.00 50.91 92 ARG A N 1
ATOM 680 C CA . ARG A 1 92 ? -15.969 12.575 55.366 1.00 50.91 92 ARG A CA 1
ATOM 681 C C . ARG A 1 92 ? -14.649 11.985 55.869 1.00 50.91 92 ARG A C 1
ATOM 683 O O . ARG A 1 92 ? -13.641 12.694 55.817 1.00 50.91 92 ARG A O 1
ATOM 690 N N . PRO A 1 93 ? -14.598 10.723 56.324 1.00 47.44 93 PRO A N 1
ATOM 691 C CA . PRO A 1 93 ? -13.320 10.083 56.579 1.00 47.44 93 PRO A CA 1
ATOM 692 C C . PRO A 1 93 ? -12.569 9.979 55.249 1.00 47.44 93 PRO A C 1
ATOM 694 O O . PRO A 1 93 ? -13.076 9.446 54.260 1.00 47.44 93 PRO A O 1
ATOM 697 N N . ALA A 1 94 ? -11.359 10.531 55.210 1.00 55.03 94 ALA A N 1
ATOM 698 C CA . ALA A 1 94 ? -10.455 10.387 54.082 1.00 55.03 94 ALA A CA 1
ATOM 699 C C . ALA A 1 94 ? -9.935 8.942 54.042 1.00 55.03 94 ALA A C 1
ATOM 701 O O . ALA A 1 94 ? -8.871 8.631 54.572 1.00 55.03 94 ALA A O 1
ATOM 702 N N . THR A 1 95 ? -10.680 8.036 53.412 1.00 54.97 95 THR A N 1
ATOM 703 C CA . THR A 1 95 ? -10.156 6.719 53.047 1.00 54.97 95 THR A CA 1
ATOM 704 C C . THR A 1 95 ? -9.222 6.896 51.852 1.00 54.97 95 THR A C 1
ATOM 706 O O . THR A 1 95 ? -9.652 6.855 50.700 1.00 54.97 95 THR A O 1
ATOM 709 N N . ARG A 1 96 ? -7.933 7.141 52.113 1.00 56.56 96 ARG A N 1
ATOM 710 C CA . ARG A 1 96 ? -6.891 6.968 51.091 1.00 56.56 96 ARG A CA 1
ATOM 711 C C . ARG A 1 96 ? -6.805 5.476 50.736 1.00 56.56 96 ARG A C 1
ATOM 713 O O . ARG A 1 96 ? -6.668 4.665 51.655 1.00 56.56 96 ARG A O 1
ATOM 720 N N . PRO A 1 97 ? -6.854 5.092 49.450 1.00 54.28 97 PRO A N 1
ATOM 721 C CA . PRO A 1 97 ? -6.518 3.737 49.037 1.00 54.28 97 PRO A CA 1
ATOM 722 C C . PRO A 1 97 ? -5.088 3.397 49.466 1.00 54.28 97 PRO A C 1
ATOM 724 O O . PRO A 1 97 ? -4.172 4.210 49.344 1.00 54.28 97 PRO A O 1
ATOM 727 N N . ARG A 1 98 ? -4.914 2.199 50.020 1.00 58.06 98 ARG A N 1
ATOM 728 C CA . ARG A 1 98 ? -3.621 1.664 50.446 1.00 58.06 98 ARG A CA 1
ATOM 729 C C . ARG A 1 98 ? -2.824 1.307 49.189 1.00 58.06 98 ARG A C 1
ATOM 731 O O . ARG A 1 98 ? -3.276 0.470 48.413 1.00 58.06 98 ARG A O 1
ATOM 738 N N . ASP A 1 99 ? -1.657 1.912 48.992 1.00 57.19 99 ASP A N 1
ATOM 739 C CA . ASP A 1 99 ? -0.749 1.532 47.906 1.00 57.19 99 ASP A CA 1
ATOM 740 C C . ASP A 1 99 ? -0.273 0.084 48.105 1.00 57.19 99 ASP A C 1
ATOM 742 O O . ASP A 1 99 ? 0.539 -0.208 48.983 1.00 57.19 99 ASP A O 1
ATOM 746 N N . THR A 1 100 ? -0.758 -0.845 47.281 1.00 57.69 100 THR A N 1
ATOM 747 C CA . THR A 1 100 ? -0.298 -2.243 47.237 1.00 57.69 100 THR A CA 1
ATOM 748 C C . THR A 1 100 ? 0.813 -2.427 46.205 1.00 57.69 100 THR A C 1
ATOM 7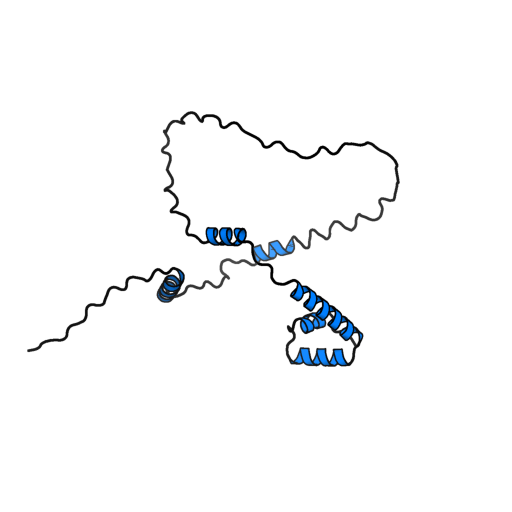50 O O . THR A 1 100 ? 0.780 -3.350 45.390 1.00 57.69 100 THR A O 1
ATOM 753 N N . ARG A 1 101 ? 1.812 -1.536 46.201 1.00 56.84 101 ARG A N 1
ATOM 754 C CA . ARG A 1 101 ? 3.016 -1.731 45.385 1.00 56.84 101 ARG A CA 1
ATOM 755 C C . ARG A 1 101 ? 3.966 -2.664 46.146 1.00 56.84 101 ARG A C 1
ATOM 757 O O . ARG A 1 101 ? 4.371 -2.314 47.255 1.00 56.84 101 ARG A O 1
ATOM 764 N N . PRO A 1 102 ? 4.339 -3.838 45.607 1.00 48.81 102 PRO A N 1
ATOM 765 C CA . PRO A 1 102 ? 5.245 -4.739 46.303 1.00 48.81 102 PRO A CA 1
ATOM 766 C C . PRO A 1 102 ? 6.605 -4.061 46.494 1.00 48.81 102 PRO A C 1
ATOM 768 O O . PRO A 1 102 ? 7.229 -3.590 45.541 1.00 48.81 102 PRO A O 1
ATOM 771 N N . ALA A 1 103 ? 7.056 -4.006 47.747 1.00 53.09 103 ALA A N 1
ATOM 772 C CA . ALA A 1 103 ? 8.375 -3.521 48.116 1.00 53.09 103 ALA A CA 1
ATOM 773 C C . ALA A 1 103 ? 9.439 -4.481 47.559 1.00 53.09 103 ALA A C 1
ATOM 775 O O . ALA A 1 103 ? 9.671 -5.568 48.093 1.00 53.09 103 ALA A O 1
ATOM 776 N N . GLY A 1 104 ? 10.075 -4.081 46.457 1.00 43.62 104 GLY A N 1
ATOM 777 C CA . GLY A 1 104 ? 11.236 -4.767 45.906 1.00 43.62 104 GLY A CA 1
ATOM 778 C C . GLY A 1 104 ? 12.358 -4.782 46.939 1.00 43.62 104 GLY A C 1
ATOM 779 O O . GLY A 1 104 ? 12.901 -3.741 47.302 1.00 43.62 104 GLY A O 1
ATOM 780 N N . ARG A 1 105 ? 12.682 -5.976 47.442 1.00 46.84 105 ARG A N 1
ATOM 781 C CA . ARG A 1 105 ? 13.769 -6.206 48.394 1.00 46.84 105 ARG A CA 1
ATOM 782 C C . ARG A 1 105 ? 15.079 -5.676 47.820 1.00 46.84 105 ARG A C 1
ATOM 784 O O . ARG A 1 105 ? 15.610 -6.222 46.856 1.00 46.84 105 ARG A O 1
ATOM 791 N N . ALA A 1 106 ? 15.634 -4.668 48.482 1.00 46.00 106 ALA A N 1
ATOM 792 C CA . ALA A 1 106 ? 17.033 -4.314 48.357 1.00 46.00 106 ALA A CA 1
ATOM 793 C C . ALA A 1 106 ? 17.893 -5.534 48.729 1.00 46.00 106 ALA A C 1
ATOM 795 O O . ALA A 1 106 ? 17.983 -5.914 49.897 1.00 46.00 106 ALA A O 1
ATOM 796 N N . ARG A 1 107 ? 18.543 -6.149 47.736 1.00 44.00 107 ARG A N 1
ATOM 797 C CA . ARG A 1 107 ? 19.740 -6.960 47.967 1.00 44.00 107 ARG A CA 1
ATOM 798 C C . ARG A 1 107 ? 20.945 -6.186 47.464 1.00 44.00 107 ARG A C 1
ATOM 800 O O . ARG A 1 107 ? 21.044 -5.825 46.296 1.00 44.00 107 ARG A O 1
ATOM 807 N N . ARG A 1 108 ? 21.834 -5.899 48.410 1.00 41.12 108 ARG A N 1
ATOM 808 C CA . ARG A 1 108 ? 23.132 -5.278 48.191 1.00 41.12 108 ARG A CA 1
ATOM 809 C C . ARG A 1 108 ? 24.039 -6.227 47.399 1.00 41.12 108 ARG A C 1
ATOM 811 O O . ARG A 1 108 ? 24.123 -7.404 47.720 1.00 41.12 108 ARG A O 1
ATOM 818 N N . ALA A 1 109 ? 24.720 -5.628 46.425 1.00 41.16 109 ALA A N 1
ATOM 819 C CA . ALA A 1 109 ? 26.109 -5.842 46.020 1.00 41.16 109 ALA A CA 1
ATOM 820 C C . ALA A 1 109 ? 26.618 -7.274 45.763 1.00 41.16 109 ALA A C 1
ATOM 822 O O . ALA A 1 109 ? 26.891 -8.018 46.696 1.00 41.16 109 ALA A O 1
ATOM 823 N N . ALA A 1 110 ? 26.991 -7.541 44.506 1.00 39.41 110 ALA A N 1
ATOM 824 C CA . ALA A 1 110 ? 28.280 -8.164 44.200 1.00 39.41 110 ALA A CA 1
ATOM 825 C C . ALA A 1 110 ? 28.720 -7.881 42.752 1.00 39.41 110 ALA A C 1
ATOM 827 O O . ALA A 1 110 ? 27.912 -7.845 41.832 1.00 39.41 110 ALA A O 1
ATOM 828 N N . ALA A 1 111 ? 30.036 -7.734 42.595 1.00 43.59 111 ALA A N 1
ATOM 829 C CA . ALA A 1 111 ? 30.809 -7.832 41.357 1.00 43.59 111 ALA A CA 1
ATOM 830 C C . ALA A 1 111 ? 30.658 -6.720 40.299 1.00 43.59 111 ALA A C 1
ATOM 832 O O . ALA A 1 111 ? 30.047 -6.849 39.243 1.00 43.59 111 ALA A O 1
ATOM 833 N N . ARG A 1 112 ? 31.416 -5.652 40.562 1.00 51.56 112 ARG A N 1
ATOM 834 C CA . ARG A 1 112 ? 32.335 -5.002 39.612 1.00 51.56 112 ARG A CA 1
ATOM 835 C C . ARG A 1 112 ? 32.523 -5.774 38.290 1.00 51.56 112 ARG A C 1
ATOM 837 O O . ARG A 1 112 ? 33.272 -6.744 38.243 1.00 51.56 112 ARG A O 1
ATOM 844 N N . ARG A 1 113 ? 32.003 -5.226 37.194 1.00 45.19 113 ARG A N 1
ATOM 845 C CA . ARG A 1 113 ? 32.691 -5.259 35.897 1.00 45.19 113 ARG A CA 1
ATOM 846 C C . ARG A 1 113 ? 32.758 -3.834 35.373 1.00 45.19 113 ARG A C 1
ATOM 848 O O . ARG A 1 113 ? 31.763 -3.248 34.965 1.00 45.19 113 ARG A O 1
ATOM 855 N N . ARG A 1 114 ? 33.951 -3.250 35.487 1.00 53.72 114 ARG A N 1
ATOM 856 C CA . ARG A 1 114 ? 34.303 -2.001 34.818 1.00 53.72 114 ARG A CA 1
ATOM 857 C C . ARG A 1 114 ? 34.334 -2.304 33.320 1.00 53.72 114 ARG A C 1
ATOM 859 O O . ARG A 1 114 ? 35.168 -3.094 32.898 1.00 53.72 114 ARG A O 1
ATOM 866 N N . LEU A 1 115 ? 33.451 -1.682 32.545 1.00 52.75 115 LEU A N 1
ATOM 867 C CA . LEU A 1 115 ? 33.588 -1.560 31.094 1.00 52.75 115 LEU A CA 1
ATOM 868 C C . LEU A 1 115 ? 33.247 -0.119 30.661 1.00 52.75 115 LEU A C 1
ATOM 870 O O . LEU A 1 115 ? 32.494 0.568 31.356 1.00 52.75 115 LEU A O 1
ATOM 874 N N . PRO A 1 116 ? 33.917 0.388 29.610 1.00 48.88 116 PRO A N 1
ATOM 875 C CA . PRO A 1 116 ? 34.393 1.770 29.537 1.00 48.88 116 PRO A CA 1
ATOM 876 C C . PRO A 1 116 ? 33.333 2.801 29.121 1.00 48.88 116 PRO A C 1
ATOM 878 O O . PRO A 1 116 ? 32.610 2.645 28.141 1.00 48.88 116 PRO A O 1
ATOM 881 N N . ARG A 1 117 ? 33.330 3.920 29.854 1.00 55.59 117 ARG A N 1
ATOM 882 C CA . ARG A 1 117 ? 32.453 5.101 29.747 1.00 55.59 117 ARG A CA 1
ATOM 883 C C . ARG A 1 117 ? 32.783 6.028 28.559 1.00 55.59 117 ARG A C 1
ATOM 885 O O . ARG A 1 117 ? 32.779 7.241 28.715 1.00 55.59 117 ARG A O 1
ATOM 892 N N . GLY A 1 118 ? 33.113 5.474 27.394 1.00 58.56 118 GLY A N 1
ATOM 893 C CA . GLY A 1 118 ? 33.689 6.251 26.285 1.00 58.56 118 GLY A CA 1
ATOM 894 C C . GLY A 1 118 ? 32.827 6.438 25.035 1.00 58.56 118 GLY A C 1
ATOM 895 O O . GLY A 1 118 ? 33.283 7.109 24.119 1.00 58.56 118 GLY A O 1
ATOM 896 N N . ARG A 1 119 ? 31.635 5.827 24.924 1.00 56.25 119 ARG A N 1
ATOM 897 C CA . ARG A 1 119 ? 30.908 5.775 23.629 1.00 56.25 119 ARG A CA 1
ATOM 898 C C . ARG A 1 119 ? 29.398 6.054 23.658 1.00 56.25 119 ARG A C 1
ATOM 900 O O . ARG A 1 119 ? 28.748 5.877 22.640 1.00 56.25 119 ARG A O 1
ATOM 907 N N . TYR A 1 120 ? 28.838 6.553 24.762 1.00 55.19 120 TYR A N 1
ATOM 908 C CA . TYR A 1 120 ? 27.394 6.847 24.862 1.00 55.19 120 TYR A CA 1
ATOM 909 C C . TYR A 1 120 ? 27.086 8.289 25.298 1.00 55.19 120 TYR A C 1
ATOM 911 O O . TYR A 1 120 ? 26.204 8.518 26.116 1.00 55.19 120 TYR A O 1
ATOM 919 N N . LEU A 1 121 ? 27.810 9.273 24.754 1.00 57.00 121 LEU A N 1
ATOM 920 C CA . LEU A 1 121 ? 27.499 10.706 24.917 1.00 57.00 121 LEU A CA 1
ATOM 921 C C . LEU A 1 121 ? 27.308 11.434 23.572 1.00 57.00 121 LEU A C 1
ATOM 923 O O . LEU A 1 121 ? 27.515 12.635 23.480 1.00 57.00 121 LEU A O 1
ATOM 927 N N . LEU A 1 122 ? 26.883 10.710 22.531 1.00 53.84 122 LEU A N 1
ATOM 928 C CA . LEU A 1 122 ? 26.471 11.276 21.233 1.00 53.84 122 LEU A CA 1
ATOM 929 C C . LEU A 1 122 ? 25.086 10.777 20.767 1.00 53.84 122 LEU A C 1
ATOM 931 O O . LEU A 1 122 ? 24.683 11.031 19.639 1.00 53.84 122 LEU A O 1
ATOM 935 N N . ALA A 1 123 ? 24.329 10.103 21.641 1.00 53.03 123 ALA A N 1
ATOM 936 C CA . ALA A 1 123 ? 23.017 9.520 21.334 1.00 53.03 123 ALA A CA 1
ATOM 937 C C . ALA A 1 123 ? 21.937 9.951 22.347 1.00 53.03 123 ALA A C 1
ATOM 939 O O . ALA A 1 123 ? 21.221 9.119 22.896 1.00 53.03 123 ALA A O 1
ATOM 940 N N . GLY A 1 124 ? 21.857 11.253 22.646 1.00 47.44 124 GLY A N 1
ATOM 941 C CA . GLY A 1 124 ? 20.865 11.799 23.587 1.00 47.44 124 GLY A CA 1
ATOM 942 C C . GLY A 1 124 ? 20.254 13.155 23.217 1.00 47.44 124 GLY A C 1
ATOM 943 O O . GLY A 1 124 ? 19.327 13.583 23.891 1.00 47.44 124 GLY A O 1
ATOM 944 N N . ALA A 1 125 ? 20.729 13.831 22.163 1.00 51.88 125 ALA A N 1
ATOM 945 C CA . ALA A 1 125 ? 20.274 15.184 21.809 1.00 51.88 125 ALA A CA 1
ATOM 946 C C . ALA A 1 125 ? 19.400 15.261 20.539 1.00 51.88 125 ALA A C 1
ATOM 948 O O . ALA A 1 125 ? 18.779 16.289 20.293 1.00 51.88 125 ALA A O 1
ATOM 949 N N . ALA A 1 126 ? 19.299 14.191 19.742 1.00 50.16 126 ALA A N 1
ATOM 950 C CA . ALA A 1 126 ? 18.556 14.222 18.474 1.00 50.16 126 ALA A CA 1
ATOM 951 C C . ALA A 1 126 ? 17.044 13.940 18.610 1.00 50.16 126 ALA A C 1
ATOM 953 O O . ALA A 1 126 ? 16.284 14.218 17.688 1.00 50.16 126 ALA A O 1
ATOM 954 N N . THR A 1 127 ? 16.571 13.423 19.748 1.00 50.25 127 THR A N 1
ATOM 955 C CA . THR A 1 127 ? 15.151 13.064 19.931 1.00 50.25 127 THR A CA 1
ATOM 956 C C . THR A 1 127 ? 14.263 14.216 20.408 1.00 50.25 127 THR A C 1
ATOM 958 O O . THR A 1 127 ? 13.048 14.127 20.268 1.00 50.25 127 THR A O 1
ATOM 961 N N . LEU A 1 128 ? 14.826 15.326 20.904 1.00 51.69 128 LEU A N 1
ATOM 962 C CA . LEU A 1 128 ? 14.034 16.492 21.334 1.00 51.69 128 LEU A CA 1
ATOM 963 C C . LEU A 1 128 ? 13.762 17.514 20.215 1.00 51.69 128 LEU A C 1
ATOM 965 O O . LEU A 1 128 ? 12.868 18.340 20.366 1.00 51.69 128 LEU A O 1
ATOM 969 N N . ALA A 1 129 ? 14.459 17.441 19.076 1.00 51.50 129 ALA A N 1
ATOM 970 C CA . ALA A 1 129 ? 14.227 18.355 17.952 1.00 51.50 129 ALA A CA 1
ATOM 971 C C . ALA A 1 129 ? 13.089 17.897 17.016 1.00 51.50 129 ALA A C 1
ATOM 973 O O . ALA A 1 129 ? 12.399 18.730 16.440 1.00 51.50 129 ALA A O 1
ATOM 974 N N . VAL A 1 130 ? 12.832 16.589 16.898 1.00 53.28 130 VAL A N 1
ATOM 975 C CA . VAL A 1 130 ? 11.794 16.066 15.984 1.00 53.28 130 VAL A CA 1
ATOM 976 C C . VAL A 1 130 ? 10.386 16.152 16.592 1.00 53.28 130 VAL A C 1
ATOM 978 O O . VAL A 1 130 ? 9.426 16.393 15.868 1.00 53.28 130 VAL A O 1
ATOM 981 N N . LEU A 1 131 ? 10.245 16.057 17.920 1.00 53.09 131 LEU A N 1
ATOM 982 C CA . LEU A 1 131 ? 8.939 16.202 18.585 1.00 53.09 131 LEU A CA 1
ATOM 983 C C . LEU A 1 131 ? 8.536 17.661 18.888 1.00 53.09 131 LEU A C 1
ATOM 985 O O . LEU A 1 131 ? 7.378 17.910 19.207 1.00 53.09 131 LEU A O 1
ATOM 989 N N . GLY A 1 132 ? 9.460 18.625 18.800 1.00 49.91 132 GLY A N 1
ATOM 990 C CA . GLY A 1 132 ? 9.179 20.042 19.081 1.00 49.91 132 GLY A CA 1
ATOM 991 C C . GLY A 1 132 ? 8.657 20.841 17.881 1.00 49.91 132 GLY A C 1
ATOM 992 O O . GLY A 1 132 ? 7.935 21.818 18.059 1.00 49.91 132 GLY A O 1
ATOM 993 N N . ILE A 1 133 ? 8.986 20.423 16.656 1.00 54.84 133 ILE A N 1
ATOM 994 C CA . ILE A 1 133 ? 8.634 21.169 15.435 1.00 54.84 133 ILE A CA 1
ATOM 995 C C . ILE A 1 133 ? 7.168 20.930 15.030 1.00 54.84 133 ILE A C 1
ATOM 997 O O . ILE A 1 133 ? 6.499 21.854 14.570 1.00 54.84 133 ILE A O 1
ATOM 1001 N N . GLY A 1 134 ? 6.626 19.729 15.267 1.00 52.09 134 GLY A N 1
ATOM 1002 C CA . GLY A 1 134 ? 5.239 19.399 14.907 1.00 52.09 134 GLY A CA 1
ATOM 1003 C C . GLY A 1 134 ? 4.186 20.206 15.679 1.00 52.09 134 GLY A C 1
ATOM 1004 O O . GLY A 1 134 ? 3.192 20.643 15.104 1.00 52.09 134 GLY A O 1
ATOM 1005 N N . SER A 1 135 ? 4.427 20.475 16.964 1.00 51.72 135 SER A N 1
ATOM 1006 C CA . SER A 1 135 ? 3.500 21.222 17.828 1.00 51.72 135 SER A CA 1
ATOM 1007 C C . SER A 1 135 ? 3.421 22.706 17.456 1.00 51.72 135 SER A C 1
ATOM 1009 O O . SER A 1 135 ? 2.348 23.306 17.495 1.00 51.72 135 SER A O 1
ATOM 1011 N N . ALA A 1 136 ? 4.552 23.300 17.058 1.00 53.06 136 ALA A N 1
ATOM 1012 C CA . ALA A 1 136 ? 4.610 24.699 16.644 1.00 53.06 136 ALA A CA 1
ATOM 1013 C C . ALA A 1 136 ? 3.941 24.924 15.280 1.00 53.06 136 ALA A C 1
ATOM 1015 O O . ALA A 1 136 ? 3.287 25.943 15.096 1.00 53.06 136 ALA A O 1
ATOM 1016 N N . ALA A 1 137 ? 4.028 23.964 14.352 1.00 56.84 137 ALA A N 1
ATOM 1017 C CA . ALA A 1 137 ? 3.354 24.062 13.056 1.00 56.84 137 ALA A CA 1
ATOM 1018 C C . ALA A 1 137 ? 1.819 24.063 13.191 1.00 56.84 137 ALA A C 1
ATOM 1020 O O . ALA A 1 137 ? 1.140 24.801 12.481 1.00 56.84 137 ALA A O 1
ATOM 1021 N N . PHE A 1 138 ? 1.265 23.308 14.146 1.00 57.56 138 PHE A N 1
ATOM 1022 C CA . PHE A 1 138 ? -0.180 23.294 14.403 1.00 57.56 138 PHE A CA 1
ATOM 1023 C C . PHE A 1 138 ? -0.672 24.566 15.119 1.00 57.56 138 PHE A C 1
ATOM 1025 O O . PHE A 1 138 ? -1.754 25.073 14.820 1.00 57.56 138 PHE A O 1
ATOM 1032 N N . ALA A 1 139 ? 0.140 25.123 16.025 1.00 59.53 139 ALA A N 1
ATOM 1033 C CA . ALA A 1 139 ? -0.168 26.380 16.713 1.00 59.53 139 ALA A CA 1
ATOM 1034 C C . ALA A 1 139 ? 0.058 27.629 15.836 1.00 59.53 139 ALA A C 1
ATOM 1036 O O . ALA A 1 139 ? -0.628 28.628 16.022 1.00 59.53 139 ALA A O 1
ATOM 1037 N N . ALA A 1 140 ? 0.993 27.583 14.879 1.00 58.09 140 ALA A N 1
ATOM 1038 C CA . ALA A 1 140 ? 1.280 28.686 13.957 1.00 58.09 140 ALA A CA 1
ATOM 1039 C C . ALA A 1 140 ? 0.438 28.646 12.669 1.00 58.09 140 ALA A C 1
ATOM 1041 O O . ALA A 1 140 ? 0.250 29.681 12.037 1.00 58.09 140 ALA A O 1
ATOM 1042 N N . GLY A 1 141 ? -0.057 27.470 12.266 1.00 50.06 141 GLY A N 1
ATOM 1043 C CA . GLY A 1 141 ? -0.854 27.290 11.047 1.00 50.06 141 GLY A CA 1
ATOM 1044 C C . GLY A 1 141 ? -2.366 27.426 11.238 1.00 50.06 141 GLY A C 1
ATOM 1045 O O . GLY A 1 141 ? -3.091 27.548 10.253 1.00 50.06 141 GLY A O 1
ATOM 1046 N N . SER A 1 142 ? -2.860 27.420 12.480 1.00 52.91 142 SER A N 1
ATOM 1047 C CA . SER A 1 142 ? -4.279 27.644 12.769 1.00 52.91 142 SER A CA 1
ATOM 1048 C C . SER A 1 142 ? -4.560 29.138 12.923 1.00 52.91 142 SER A C 1
ATOM 1050 O O . SER A 1 142 ? -4.764 29.641 14.023 1.00 52.91 142 SER A O 1
ATOM 1052 N N . ASP A 1 143 ? -4.587 29.868 11.805 1.00 59.69 143 ASP A N 1
ATOM 1053 C CA . ASP A 1 143 ? -5.307 31.141 11.784 1.00 59.69 143 ASP A CA 1
ATOM 1054 C C . ASP A 1 143 ? -6.807 30.809 11.897 1.00 59.69 143 ASP A C 1
ATOM 1056 O O . ASP A 1 143 ? -7.370 30.223 10.969 1.00 59.69 143 ASP A O 1
ATOM 1060 N N . PRO A 1 144 ? -7.497 31.138 13.007 1.00 56.56 144 PRO A N 1
ATOM 1061 C CA . PRO A 1 144 ? -8.922 30.841 13.158 1.00 56.56 144 PRO A CA 1
ATOM 1062 C C . PRO A 1 144 ? -9.789 31.544 12.098 1.00 56.56 144 PRO A C 1
ATOM 1064 O O . PRO A 1 144 ? -10.981 31.258 11.997 1.00 56.56 144 PRO A O 1
ATOM 1067 N N . ARG A 1 145 ? -9.207 32.455 11.300 1.00 56.31 145 ARG A N 1
ATOM 1068 C CA . ARG A 1 145 ? -9.850 33.108 10.157 1.00 56.31 145 ARG A CA 1
ATOM 1069 C C . ARG A 1 145 ? -9.727 32.347 8.830 1.00 56.31 145 ARG A C 1
ATOM 1071 O O . ARG A 1 145 ? -10.433 32.716 7.898 1.00 56.31 145 ARG A O 1
ATOM 1078 N N . SER A 1 146 ? -8.872 31.323 8.721 1.00 58.78 146 SER A N 1
ATOM 1079 C CA . SER A 1 146 ? -8.654 30.564 7.472 1.00 58.78 146 SER A CA 1
ATOM 1080 C C . SER A 1 146 ? -9.441 29.253 7.386 1.00 58.78 146 SER A C 1
ATOM 1082 O O . SER A 1 146 ? -9.397 28.570 6.362 1.00 58.78 146 SER A O 1
ATOM 1084 N N . LEU A 1 147 ? -10.202 28.908 8.428 1.00 59.09 147 LEU A N 1
ATOM 1085 C CA . LEU A 1 147 ? -11.189 27.840 8.326 1.00 59.09 147 LEU A CA 1
ATOM 1086 C C . LEU A 1 147 ? -12.288 28.290 7.351 1.00 59.09 147 LEU A C 1
ATOM 1088 O O . LEU A 1 147 ? -12.796 29.406 7.508 1.00 59.09 147 LEU A O 1
ATOM 1092 N N . PRO A 1 148 ? -12.687 27.466 6.364 1.00 64.88 148 PRO A N 1
ATOM 1093 C CA . PRO A 1 148 ? -13.822 27.784 5.513 1.00 64.88 148 PRO A CA 1
ATOM 1094 C C . PRO A 1 148 ? -15.056 27.919 6.407 1.00 64.88 148 PRO A C 1
ATOM 1096 O O . PRO A 1 148 ? -15.607 26.934 6.896 1.00 64.88 148 PRO A O 1
ATOM 1099 N N . ARG A 1 149 ? -15.459 29.162 6.683 1.00 65.56 149 ARG A N 1
ATOM 1100 C CA . ARG A 1 149 ? -16.659 29.459 7.458 1.00 65.56 149 ARG A CA 1
ATOM 1101 C C . ARG A 1 149 ? -17.855 29.157 6.567 1.00 65.56 149 ARG A C 1
ATOM 1103 O O . ARG A 1 149 ? -18.325 30.022 5.834 1.00 65.56 149 ARG A O 1
ATOM 1110 N N . VAL A 1 150 ? -18.313 27.911 6.615 1.00 73.19 150 VAL A N 1
ATOM 1111 C CA . VAL A 1 150 ? -19.554 27.480 5.976 1.00 73.19 150 VAL A CA 1
ATOM 1112 C C . VAL A 1 150 ? -20.698 28.127 6.753 1.00 73.19 150 VAL A C 1
ATOM 1114 O O . VAL A 1 150 ? -21.060 27.680 7.837 1.00 73.19 150 VAL A O 1
ATOM 1117 N N . ALA A 1 151 ? -21.195 29.251 6.241 1.00 77.75 151 ALA A N 1
ATOM 1118 C CA . ALA A 1 151 ? -22.416 29.896 6.704 1.00 77.75 151 ALA A CA 1
ATOM 1119 C C . ALA A 1 151 ? -23.525 29.540 5.700 1.00 77.75 151 ALA A C 1
ATOM 1121 O O . ALA A 1 151 ? -23.696 30.270 4.720 1.00 77.75 151 ALA A O 1
ATOM 1122 N N . PRO A 1 152 ? -24.210 28.391 5.867 1.00 77.31 152 PRO A N 1
ATOM 1123 C CA . PRO A 1 152 ? -25.333 28.039 5.007 1.00 77.31 152 PRO A CA 1
ATOM 1124 C C . PRO A 1 152 ? -26.458 29.068 5.178 1.00 77.31 152 PRO A C 1
ATOM 1126 O O . PRO A 1 152 ? -26.517 29.786 6.182 1.00 77.31 152 PRO A O 1
ATOM 1129 N N . SER A 1 153 ? -27.362 29.154 4.202 1.00 84.56 153 SER A N 1
ATOM 1130 C CA . SER A 1 153 ? -28.572 29.958 4.378 1.00 84.56 153 SER A CA 1
ATOM 1131 C C . SER A 1 153 ? -29.393 29.405 5.547 1.00 84.56 153 SER A C 1
ATOM 1133 O O . SER A 1 153 ? -29.378 28.205 5.827 1.00 84.56 153 SER A O 1
ATOM 1135 N N . VAL A 1 154 ? -30.121 30.283 6.240 1.00 85.56 154 VAL A N 1
ATOM 1136 C CA . VAL A 1 154 ? -30.980 29.893 7.372 1.00 85.56 154 VAL A CA 1
ATOM 1137 C C . VAL A 1 154 ? -32.001 28.833 6.942 1.00 85.56 154 VAL A C 1
ATOM 1139 O O . VAL A 1 154 ? -32.275 27.911 7.702 1.00 85.56 154 VAL A O 1
ATOM 1142 N N . GLU A 1 155 ? -32.496 28.916 5.704 1.00 82.56 155 GLU A N 1
ATOM 1143 C CA . GLU A 1 155 ? -33.397 27.918 5.116 1.00 82.56 155 GLU A CA 1
ATOM 1144 C C . GLU A 1 155 ? -32.725 26.549 4.959 1.00 82.56 155 GLU A C 1
ATOM 1146 O O . GLU A 1 155 ? -33.295 25.539 5.363 1.00 82.56 155 GLU A O 1
ATOM 1151 N N . GLN A 1 156 ? -31.495 26.503 4.436 1.00 84.25 156 GLN A N 1
ATOM 1152 C CA . GLN A 1 156 ? -30.767 25.245 4.270 1.00 84.25 156 GLN A CA 1
ATOM 1153 C C . GLN A 1 156 ? -30.415 24.621 5.626 1.00 84.25 156 GLN A C 1
ATOM 1155 O O . GLN A 1 156 ? -30.612 23.423 5.822 1.00 84.25 156 GLN A O 1
ATOM 1160 N N . PHE A 1 157 ? -29.970 25.437 6.586 1.00 84.38 157 PHE A N 1
ATOM 1161 C CA . PHE A 1 157 ? -29.710 24.979 7.949 1.00 84.38 157 PHE A CA 1
ATOM 1162 C C . PHE A 1 157 ? -30.974 24.421 8.610 1.00 84.38 157 PHE A C 1
ATOM 1164 O O . PHE A 1 157 ? -30.914 23.367 9.233 1.00 84.38 157 PHE A O 1
ATOM 1171 N N . ALA A 1 158 ? -32.119 25.092 8.460 1.00 85.44 158 ALA A N 1
ATOM 1172 C CA . ALA A 1 158 ? -33.378 24.644 9.048 1.00 85.44 158 ALA A CA 1
ATOM 1173 C C . ALA A 1 158 ? -33.822 23.283 8.490 1.00 85.44 158 ALA A C 1
ATOM 1175 O O . ALA A 1 158 ? -34.246 22.423 9.258 1.00 85.44 158 ALA A O 1
ATOM 1176 N N . VAL A 1 159 ? -33.681 23.062 7.177 1.00 87.56 159 VAL A N 1
ATOM 1177 C CA . VAL A 1 159 ? -34.016 21.779 6.538 1.00 87.56 159 VAL A CA 1
ATOM 1178 C C . VAL A 1 159 ? -33.068 20.668 6.993 1.00 87.56 159 VAL A C 1
ATOM 1180 O O . VAL A 1 159 ? -33.526 19.607 7.411 1.00 87.56 159 VAL A O 1
ATOM 1183 N N . GLU A 1 160 ? -31.755 20.900 6.957 1.00 85.12 160 GLU A N 1
ATOM 1184 C CA . GLU A 1 160 ? -30.761 19.901 7.372 1.00 85.12 160 GLU A CA 1
ATOM 1185 C C . GLU A 1 160 ? -30.867 19.576 8.869 1.00 85.12 160 GLU A C 1
ATOM 1187 O O . GLU A 1 160 ? -30.786 18.409 9.263 1.00 85.12 160 GLU A O 1
ATOM 1192 N N . HIS A 1 161 ? -31.119 20.586 9.706 1.00 81.31 161 HIS A N 1
ATOM 1193 C CA . HIS A 1 161 ? -31.338 20.410 11.137 1.00 81.31 161 HIS A CA 1
ATOM 1194 C C . HIS A 1 161 ? -32.637 19.646 11.421 1.00 81.31 161 HIS A C 1
ATOM 1196 O O . HIS A 1 161 ? -32.632 18.754 12.260 1.00 81.31 161 HIS A O 1
ATOM 1202 N N . ALA A 1 162 ? -33.729 19.922 10.702 1.00 82.94 162 ALA A N 1
ATOM 1203 C CA . ALA A 1 162 ? -34.985 19.183 10.856 1.00 82.94 162 ALA A CA 1
ATOM 1204 C C . ALA A 1 162 ? -34.840 17.703 10.467 1.00 82.94 162 ALA A C 1
ATOM 1206 O O . ALA A 1 162 ? -35.334 16.819 11.166 1.00 82.94 162 ALA A O 1
ATOM 1207 N N . LEU A 1 163 ? -34.110 17.422 9.381 1.00 80.06 163 LEU A N 1
ATOM 1208 C CA . LEU A 1 163 ? -33.823 16.055 8.936 1.00 80.06 163 LEU A CA 1
ATOM 1209 C C . LEU A 1 163 ? -32.922 15.292 9.916 1.00 80.06 163 LEU A C 1
ATOM 1211 O O . LEU A 1 163 ? -33.090 14.086 10.083 1.00 80.06 163 LEU A O 1
ATOM 1215 N N . THR A 1 164 ? -31.970 15.978 10.553 1.00 80.06 164 THR A N 1
ATOM 1216 C CA . THR A 1 164 ? -30.984 15.351 11.450 1.00 80.06 164 THR A CA 1
ATOM 1217 C C . THR A 1 164 ? -31.510 15.195 12.876 1.00 80.06 164 THR A C 1
ATOM 1219 O O . THR A 1 164 ? -31.315 14.152 13.494 1.00 80.06 164 THR A O 1
ATOM 1222 N N . SER A 1 165 ? -32.180 16.222 13.396 1.00 81.88 165 SER A N 1
ATOM 1223 C CA . SER A 1 165 ? -32.662 16.282 14.780 1.00 81.88 165 SER A CA 1
ATOM 1224 C C . SER A 1 165 ? -34.068 15.697 14.943 1.00 81.88 165 SER A C 1
ATOM 1226 O O . SER A 1 165 ? -34.521 15.510 16.066 1.00 81.88 165 SER A O 1
ATOM 1228 N N . GLY A 1 166 ? -34.777 15.413 13.842 1.00 77.00 166 GLY A N 1
ATOM 1229 C CA . GLY A 1 166 ? -36.158 14.916 13.870 1.00 77.00 166 GLY A CA 1
ATOM 1230 C C . GLY A 1 166 ? -37.201 15.971 14.264 1.00 77.00 166 GLY A C 1
ATOM 1231 O O . GLY A 1 166 ? -38.392 15.666 14.297 1.00 77.00 166 GLY A O 1
ATOM 1232 N N . ASP A 1 167 ? -36.771 17.209 14.523 1.00 71.00 167 ASP A N 1
ATOM 1233 C CA . ASP A 1 167 ? -37.633 18.358 14.789 1.00 71.00 167 ASP A CA 1
ATOM 1234 C C . ASP A 1 167 ? -38.180 18.901 13.466 1.00 71.00 167 ASP A C 1
ATOM 1236 O O . ASP A 1 167 ? -37.571 19.747 12.809 1.00 71.00 167 ASP A O 1
ATOM 1240 N N . VAL A 1 168 ? -39.341 18.402 13.043 1.00 64.56 168 VAL A N 1
ATOM 1241 C CA . VAL A 1 168 ? -40.064 18.981 11.905 1.00 64.56 168 VAL A CA 1
ATOM 1242 C C . VAL A 1 168 ? -40.646 20.331 12.351 1.00 64.56 168 VAL A C 1
ATOM 1244 O O . VAL A 1 168 ? -41.442 20.353 13.294 1.00 64.56 168 VAL A O 1
ATOM 1247 N N . PRO A 1 169 ? -40.297 21.468 11.720 1.00 57.22 169 PRO A N 1
ATOM 1248 C CA . PRO A 1 169 ? -40.914 22.741 12.066 1.00 57.22 169 PRO A CA 1
ATOM 1249 C C . PRO A 1 169 ? -42.415 22.704 11.740 1.00 57.22 169 PRO A C 1
ATOM 1251 O O . PRO A 1 169 ? -42.814 22.298 10.648 1.00 57.22 169 PRO A O 1
ATOM 1254 N N . LEU A 1 170 ? -43.246 23.147 12.689 1.00 55.31 170 LEU A N 1
ATOM 1255 C CA . LEU A 1 170 ? -44.672 23.420 12.487 1.00 55.31 170 LEU A CA 1
ATOM 1256 C C . LEU A 1 170 ? -44.823 24.488 11.394 1.00 55.31 170 LEU A C 1
ATOM 1258 O O . LEU A 1 170 ? -44.682 25.680 11.652 1.00 55.31 170 LEU A O 1
ATOM 1262 N N . THR A 1 171 ? -45.089 24.072 10.158 1.00 59.00 171 THR A N 1
ATOM 1263 C CA . THR A 1 171 ? -45.583 24.982 9.125 1.00 59.00 171 THR A CA 1
ATOM 1264 C C . THR A 1 171 ? -47.030 25.328 9.456 1.00 59.00 171 THR A C 1
ATOM 1266 O O . THR A 1 171 ? -47.886 24.441 9.424 1.00 59.00 171 THR A O 1
ATOM 1269 N N . ASP A 1 172 ? -47.308 26.595 9.764 1.00 48.97 172 ASP A N 1
ATOM 1270 C CA . ASP A 1 172 ? -48.683 27.091 9.846 1.00 48.97 172 ASP A CA 1
ATOM 1271 C C . ASP A 1 172 ? -49.388 26.841 8.500 1.00 48.97 172 ASP A C 1
ATOM 1273 O O . ASP A 1 172 ? -48.857 27.217 7.445 1.00 48.97 172 ASP A O 1
ATOM 1277 N N . PRO A 1 173 ? -50.572 26.203 8.482 1.00 46.81 173 PRO A N 1
ATOM 1278 C CA . PRO A 1 173 ? -51.316 26.030 7.250 1.00 46.81 173 PRO A CA 1
ATOM 1279 C C . PRO A 1 173 ? -51.793 27.396 6.746 1.00 46.81 173 PRO A C 1
ATOM 1281 O O . PRO A 1 173 ? -52.599 28.080 7.375 1.00 46.81 173 PRO A O 1
ATOM 1284 N N . LYS A 1 174 ? -51.295 27.767 5.563 1.00 47.50 174 LYS A N 1
ATOM 1285 C CA . LYS A 1 174 ? -51.793 28.862 4.723 1.00 47.50 174 LYS A CA 1
ATOM 1286 C C . LYS A 1 174 ? -53.332 28.817 4.659 1.00 47.50 174 LYS A C 1
ATOM 1288 O O . LYS A 1 174 ? -53.863 27.803 4.200 1.00 47.50 174 LYS A O 1
ATOM 1293 N N . PRO A 1 175 ? -54.063 29.881 5.045 1.00 43.34 175 PRO A N 1
ATOM 1294 C CA . PRO A 1 175 ? -55.495 29.938 4.796 1.00 43.34 175 PRO A CA 1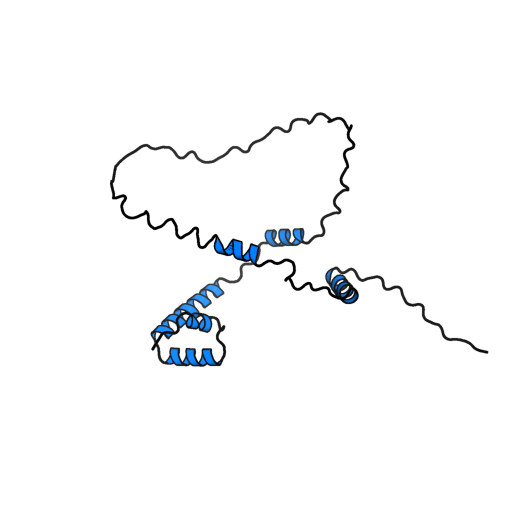
ATOM 1295 C C . PRO A 1 175 ? -55.742 29.918 3.287 1.00 43.34 175 PRO A C 1
ATOM 1297 O O . PRO A 1 175 ? -55.150 30.697 2.536 1.00 43.34 175 PRO A O 1
ATOM 1300 N N . ALA A 1 176 ? -56.589 28.989 2.851 1.00 47.19 176 ALA A N 1
ATOM 1301 C CA . ALA A 1 176 ? -57.090 28.926 1.491 1.00 47.19 176 ALA A CA 1
ATOM 1302 C C . ALA A 1 176 ? -57.844 30.225 1.177 1.00 47.19 176 ALA A C 1
ATOM 1304 O O . ALA A 1 176 ? -58.843 30.544 1.818 1.00 47.19 176 ALA A O 1
ATOM 1305 N N . GLU A 1 177 ? -57.348 30.972 0.197 1.00 44.75 177 GLU A N 1
ATOM 1306 C CA . GLU A 1 177 ? -58.048 32.103 -0.395 1.00 44.75 177 GLU A CA 1
ATOM 1307 C C . GLU A 1 177 ? -59.239 31.539 -1.180 1.00 44.75 177 GLU A C 1
ATOM 1309 O O . GLU A 1 177 ? -59.101 30.991 -2.274 1.00 44.75 177 GLU A O 1
ATOM 1314 N N . THR A 1 178 ? -60.411 31.560 -0.547 1.00 39.88 178 THR A N 1
ATOM 1315 C CA . THR A 1 178 ? -61.684 31.188 -1.158 1.00 39.88 178 THR A CA 1
ATOM 1316 C C . THR A 1 178 ? -62.060 32.233 -2.201 1.00 39.88 178 THR A C 1
ATOM 1318 O O . THR A 1 178 ? -62.291 33.393 -1.867 1.00 39.88 178 THR A O 1
ATOM 1321 N N . ALA A 1 179 ? -62.145 31.803 -3.456 1.00 49.47 179 ALA A N 1
ATOM 1322 C CA . ALA A 1 179 ? -62.815 32.531 -4.522 1.00 49.47 179 ALA A CA 1
ATOM 1323 C C . ALA A 1 179 ? -64.345 32.527 -4.312 1.00 49.47 179 ALA A C 1
ATOM 1325 O O . ALA A 1 179 ? -64.891 31.468 -4.009 1.00 49.47 179 ALA A O 1
ATOM 1326 N N . SER A 1 180 ? -64.973 33.700 -4.488 1.00 44.91 180 SER A N 1
ATOM 1327 C CA . SER A 1 180 ? -66.395 34.045 -4.771 1.00 44.91 180 SER A CA 1
ATOM 1328 C C . SER A 1 180 ? -66.729 35.334 -3.996 1.00 44.91 180 SER A C 1
ATOM 1330 O O . SER A 1 180 ? -66.353 35.447 -2.839 1.00 44.91 180 SER A O 1
ATOM 1332 N N . ASP A 1 181 ? -67.410 36.359 -4.499 1.00 42.16 181 ASP A N 1
ATOM 1333 C CA . ASP A 1 181 ? -68.342 36.474 -5.617 1.00 42.16 181 ASP A CA 1
ATOM 1334 C C . ASP A 1 181 ? -68.516 37.972 -5.961 1.00 42.16 181 ASP A C 1
ATOM 1336 O O . ASP A 1 181 ? -68.342 38.834 -5.095 1.00 42.16 181 ASP A O 1
ATOM 1340 N N . SER A 1 182 ? -68.857 38.264 -7.214 1.00 43.50 182 SER A N 1
ATOM 1341 C CA . SER A 1 182 ? -69.268 39.586 -7.729 1.00 43.50 182 SER A CA 1
ATOM 1342 C C . SER A 1 182 ? -70.729 39.881 -7.316 1.00 43.50 182 SER A C 1
ATOM 1344 O O . SER A 1 182 ? -71.447 38.937 -6.982 1.00 43.50 182 SER A O 1
ATOM 1346 N N . PRO A 1 183 ? -71.206 41.144 -7.291 1.00 54.38 183 PRO A N 1
ATOM 1347 C CA . PRO A 1 183 ? -71.449 41.951 -8.500 1.00 54.38 183 PRO A CA 1
ATOM 1348 C C . PRO A 1 183 ? -70.927 43.396 -8.468 1.00 54.38 183 PRO A C 1
ATOM 1350 O O . PRO A 1 183 ? -70.841 44.001 -7.376 1.00 54.38 183 PRO A O 1
#

Sequence (183 aa):
MSHLGERLTALVDGELGHDERDRALAHLAACDLCRAEADALRALKRRLRAMGDAVPGERLLARLQAMGEPGDPLPPPVRRLPGESRGPSAGRPATRPRDTRPAGRARRAAARRRLPRGRYLLAGAATLAVLGIGSAAFAAGSDPRSLPRVAPSVEQFAVEHALTSGDVPLTDPKPAETASDSP